Protein AF-A0A0G1B0V7-F1 (afdb_monomer_lite)

Organism: NCBI:txid1619115

Secondary structure (DSSP, 8-state):
-HHHHHHHHHHHH--THHHHHHHHHHHHHHHHHHHHHHHHHHHHHHHH-------PPPP-----EEEEEEEEE--GGGSTTTT--EEEE-TTS-EEEEEE-SSTHHHHTBTSEEEEEEEEEE-TTS-EEEEEEEEEE----

Foldseek 3Di:
DVVVVVVVVVVVVPDDPNVVVVVVVVVVVVVVVVVVVVVVVVVVVVVVPPVCPPPPPDPPPDQKDKDKAAKAFDDCVVPPPPQFGIFGAHPVRHTDFTEDEPDCVSVVRHGATWIFIFHWDAHPVGGIHGHTDDTGHPPDD

Structure (mmCIF, N/CA/C/O backbone):
data_AF-A0A0G1B0V7-F1
#
_entry.id   AF-A0A0G1B0V7-F1
#
loop_
_atom_site.group_PDB
_atom_site.id
_atom_site.type_symbol
_atom_site.label_atom_id
_atom_site.label_alt_id
_atom_site.label_comp_id
_atom_site.label_asym_id
_atom_site.label_entity_id
_atom_site.label_seq_id
_atom_site.pdbx_PDB_ins_code
_atom_site.Cartn_x
_atom_site.Cartn_y
_atom_site.Cartn_z
_atom_site.occupancy
_atom_site.B_iso_or_equiv
_atom_site.auth_seq_id
_atom_site.auth_comp_id
_atom_site.auth_asym_id
_atom_site.auth_atom_id
_atom_site.pdbx_PDB_model_num
ATOM 1 N N . MET A 1 1 ? 23.210 10.828 -80.921 1.00 61.12 1 MET A N 1
ATOM 2 C CA . MET A 1 1 ? 24.112 9.652 -81.011 1.00 61.12 1 MET A CA 1
ATOM 3 C C . MET A 1 1 ? 25.603 9.995 -81.091 1.00 61.12 1 MET A C 1
ATOM 5 O O . MET A 1 1 ? 26.398 9.088 -80.902 1.00 61.12 1 MET A O 1
ATOM 9 N N . GLN A 1 2 ? 26.010 11.248 -81.335 1.00 76.00 2 GLN A N 1
ATOM 10 C CA . GLN A 1 2 ? 27.437 11.618 -81.362 1.00 76.00 2 GLN A CA 1
ATOM 11 C C . GLN A 1 2 ? 28.067 11.602 -79.955 1.00 76.00 2 GLN A C 1
ATOM 13 O O . GLN A 1 2 ? 29.041 10.896 -79.756 1.00 76.00 2 GLN A O 1
ATOM 18 N N . LEU A 1 3 ? 27.406 12.183 -78.943 1.00 75.81 3 LEU A N 1
ATOM 19 C CA . LEU A 1 3 ? 27.894 12.205 -77.549 1.00 75.81 3 LEU A CA 1
ATOM 20 C C . LEU A 1 3 ? 28.216 10.819 -76.959 1.00 75.81 3 LEU A C 1
ATOM 22 O O . LEU A 1 3 ? 29.253 10.626 -76.339 1.00 75.81 3 LEU A O 1
ATOM 26 N N . LEU A 1 4 ? 27.341 9.832 -77.169 1.00 77.00 4 LEU A N 1
ATOM 27 C CA . LEU A 1 4 ? 27.562 8.455 -76.708 1.00 77.00 4 LEU A CA 1
ATOM 28 C C . LEU A 1 4 ? 28.745 7.796 -77.427 1.00 77.00 4 LEU A C 1
ATOM 30 O O . LEU A 1 4 ? 29.492 7.040 -76.814 1.00 77.00 4 LEU A O 1
ATOM 34 N N . LYS A 1 5 ? 28.924 8.105 -78.714 1.00 75.44 5 LYS A N 1
ATOM 35 C CA . LYS A 1 5 ? 30.037 7.610 -79.524 1.00 75.44 5 LYS A CA 1
ATOM 36 C C . LYS A 1 5 ? 31.359 8.252 -79.097 1.00 75.44 5 LYS A C 1
ATOM 38 O O . LYS A 1 5 ? 32.365 7.559 -79.026 1.00 75.44 5 LYS A O 1
ATOM 43 N N . ASP A 1 6 ? 31.339 9.531 -78.738 1.00 78.12 6 ASP A N 1
ATOM 44 C CA . ASP A 1 6 ? 32.512 10.265 -78.257 1.00 78.12 6 ASP A CA 1
ATOM 45 C C . ASP A 1 6 ? 32.943 9.783 -76.865 1.00 78.12 6 ASP A C 1
ATOM 47 O O . ASP A 1 6 ? 34.134 9.580 -76.624 1.00 78.12 6 ASP A O 1
ATOM 51 N N . ILE A 1 7 ? 31.983 9.502 -75.974 1.00 77.12 7 ILE A N 1
ATOM 52 C CA . ILE A 1 7 ? 32.246 8.871 -74.671 1.00 77.12 7 ILE A CA 1
ATOM 53 C C . ILE A 1 7 ? 32.808 7.461 -74.874 1.00 77.12 7 ILE A C 1
ATOM 55 O O . ILE A 1 7 ? 33.833 7.129 -74.286 1.00 77.12 7 ILE A O 1
ATOM 59 N N . TYR A 1 8 ? 32.188 6.649 -75.735 1.00 75.00 8 TYR A N 1
ATOM 60 C CA . TYR A 1 8 ? 32.653 5.290 -76.024 1.00 75.00 8 TYR A CA 1
ATOM 61 C C . TYR A 1 8 ? 34.083 5.277 -76.576 1.00 75.00 8 TYR A C 1
ATOM 63 O O . TYR A 1 8 ? 34.937 4.572 -76.045 1.00 75.00 8 TYR A O 1
ATOM 71 N N . ASN A 1 9 ? 34.374 6.121 -77.569 1.00 73.88 9 ASN A N 1
ATOM 72 C CA . ASN A 1 9 ? 35.710 6.240 -78.149 1.00 73.88 9 ASN A CA 1
ATOM 73 C C . ASN A 1 9 ? 36.734 6.736 -77.115 1.00 73.88 9 ASN A C 1
ATOM 75 O O . ASN A 1 9 ? 37.861 6.250 -77.081 1.00 73.88 9 ASN A O 1
ATOM 79 N N . SER A 1 10 ? 36.349 7.664 -76.233 1.00 69.69 10 SER A N 1
ATOM 80 C CA . SER A 1 10 ? 37.225 8.162 -75.162 1.00 69.69 10 SER A CA 1
ATOM 81 C C . SER A 1 10 ? 37.528 7.091 -74.109 1.00 69.69 10 SER A C 1
ATOM 83 O O . SER A 1 10 ? 38.656 6.997 -73.626 1.00 69.69 10 SER A O 1
ATOM 85 N N . VAL A 1 11 ? 36.545 6.250 -73.777 1.00 71.88 11 VAL A N 1
ATOM 86 C CA . VAL A 1 11 ? 36.715 5.111 -72.863 1.00 71.88 11 VAL A CA 1
ATOM 87 C C . VAL A 1 11 ? 37.537 4.002 -73.524 1.00 71.88 11 VAL A C 1
ATOM 89 O O . VAL A 1 11 ? 38.364 3.381 -72.862 1.00 71.88 11 VAL A O 1
ATOM 92 N N . GLU A 1 12 ? 37.395 3.790 -74.833 1.00 69.56 12 GLU A N 1
ATOM 93 C CA . GLU A 1 12 ? 38.171 2.787 -75.563 1.00 69.56 12 GLU A CA 1
ATOM 94 C C . GLU A 1 12 ? 39.674 3.126 -75.634 1.00 69.56 12 GLU A C 1
ATOM 96 O O . GLU A 1 12 ? 40.517 2.223 -75.636 1.00 69.56 12 GLU A O 1
ATOM 101 N N . VAL A 1 13 ? 40.018 4.419 -75.604 1.00 69.38 13 VAL A N 1
ATOM 102 C CA . VAL A 1 13 ? 41.402 4.916 -75.489 1.00 69.38 13 VAL A CA 1
ATOM 103 C C . VAL A 1 13 ? 42.000 4.648 -74.095 1.00 69.38 13 VAL A C 1
ATOM 105 O O . VAL A 1 13 ? 43.223 4.546 -73.951 1.00 69.38 13 VAL A O 1
ATOM 108 N N . LEU A 1 14 ? 41.173 4.460 -73.058 1.00 66.69 14 LEU A N 1
ATOM 109 C CA . LEU A 1 14 ? 41.603 4.012 -71.729 1.00 66.69 14 LEU A CA 1
ATOM 110 C C . LEU A 1 14 ? 41.736 2.476 -71.672 1.00 66.69 14 LEU A C 1
ATOM 112 O O . LEU A 1 14 ? 40.985 1.788 -70.985 1.00 66.69 14 LEU A O 1
ATOM 116 N N . LYS A 1 15 ? 42.744 1.912 -72.345 1.00 69.62 15 LYS A N 1
ATOM 117 C CA . LYS A 1 15 ? 43.132 0.494 -72.177 1.00 69.62 15 LYS A CA 1
ATOM 118 C C . LYS A 1 15 ? 44.463 0.352 -71.423 1.00 69.62 15 LYS A C 1
ATOM 120 O O . LYS A 1 15 ? 45.378 1.166 -71.556 1.00 69.62 15 LYS A O 1
ATOM 125 N N . GLY A 1 16 ? 44.576 -0.699 -70.606 1.00 74.56 16 GLY A N 1
ATOM 126 C CA . GLY A 1 16 ? 45.812 -1.092 -69.915 1.00 74.56 16 GLY A CA 1
ATOM 127 C C . GLY A 1 16 ? 46.157 -0.261 -68.669 1.00 74.56 16 GLY A C 1
ATOM 128 O O . GLY A 1 16 ? 45.317 -0.019 -67.805 1.00 74.56 16 GLY A O 1
ATOM 129 N N . ARG A 1 17 ? 47.422 0.173 -68.557 1.00 74.94 17 ARG A N 1
ATOM 130 C CA . ARG A 1 17 ? 48.016 0.796 -67.350 1.00 74.94 17 ARG A CA 1
ATOM 131 C C . ARG A 1 17 ? 47.290 2.060 -66.869 1.00 74.94 17 ARG A C 1
ATOM 133 O O . ARG A 1 17 ? 47.238 2.307 -65.669 1.00 74.94 17 ARG A O 1
ATOM 140 N N . ARG A 1 18 ? 46.718 2.852 -67.782 1.00 80.06 18 ARG A N 1
ATOM 141 C CA . ARG A 1 18 ? 45.977 4.080 -67.437 1.00 80.06 18 ARG A CA 1
ATOM 142 C C . ARG A 1 18 ? 44.651 3.785 -66.742 1.00 80.06 18 ARG A C 1
ATOM 144 O O . ARG A 1 18 ? 44.296 4.517 -65.828 1.00 80.06 18 ARG A O 1
ATOM 151 N N . LEU A 1 19 ? 43.971 2.702 -67.125 1.00 82.12 19 LEU A N 1
ATOM 152 C CA . LEU A 1 19 ? 42.741 2.267 -66.465 1.00 82.12 19 LEU A CA 1
ATOM 153 C C . LEU A 1 19 ? 43.034 1.858 -65.018 1.00 82.12 19 LEU A C 1
ATOM 155 O O . LEU A 1 19 ? 42.368 2.329 -64.108 1.00 82.12 19 LEU A O 1
ATOM 159 N N . VAL A 1 20 ? 44.103 1.081 -64.801 1.00 85.12 20 VAL A N 1
ATOM 160 C CA . VAL A 1 20 ? 44.537 0.660 -63.457 1.00 85.12 20 VAL A CA 1
ATOM 161 C C . VAL A 1 20 ? 44.892 1.861 -62.577 1.00 85.12 20 VAL A C 1
ATOM 163 O O . VAL A 1 20 ? 44.467 1.921 -61.427 1.00 85.12 20 VAL A O 1
ATOM 166 N N . ILE A 1 21 ? 45.624 2.844 -63.115 1.00 87.81 21 ILE A N 1
ATOM 167 C CA . ILE A 1 21 ? 45.951 4.080 -62.385 1.00 87.81 21 ILE A CA 1
ATOM 168 C C . ILE A 1 21 ? 44.676 4.855 -62.043 1.00 87.81 21 ILE A C 1
ATOM 170 O O . ILE A 1 21 ? 44.537 5.324 -60.918 1.00 87.81 21 ILE A O 1
ATOM 174 N N . LEU A 1 22 ? 43.732 4.965 -62.978 1.00 89.19 22 LEU A N 1
ATOM 175 C CA . LEU A 1 22 ? 42.491 5.698 -62.750 1.00 89.19 22 LEU A CA 1
ATOM 176 C C . LEU A 1 22 ? 41.616 5.014 -61.693 1.00 89.19 22 LEU A C 1
ATOM 178 O O . LEU A 1 22 ? 41.108 5.691 -60.805 1.00 89.19 22 LEU A O 1
ATOM 182 N N . THR A 1 23 ? 41.509 3.683 -61.719 1.00 88.00 23 THR A N 1
ATOM 183 C CA . THR A 1 23 ? 40.818 2.911 -60.676 1.00 88.00 23 THR A CA 1
ATOM 184 C C . THR A 1 23 ? 41.498 3.063 -59.315 1.00 88.00 23 THR A C 1
ATOM 186 O O . THR A 1 23 ? 40.808 3.228 -58.312 1.00 88.00 23 THR A O 1
ATOM 189 N N . LEU A 1 24 ? 42.834 3.064 -59.263 1.00 92.75 24 LEU A N 1
ATOM 190 C CA . LEU A 1 24 ? 43.586 3.256 -58.020 1.00 92.75 24 LEU A CA 1
ATOM 191 C C . LEU A 1 24 ? 43.355 4.656 -57.430 1.00 92.75 24 LEU A C 1
ATOM 193 O O . LEU A 1 24 ? 43.050 4.784 -56.247 1.00 92.75 24 LEU A O 1
ATOM 197 N N . VAL A 1 25 ? 43.451 5.699 -58.259 1.00 94.50 25 VAL A N 1
ATOM 198 C CA . VAL A 1 25 ? 43.189 7.088 -57.846 1.00 94.50 25 VAL A CA 1
ATOM 199 C C . VAL A 1 25 ? 41.748 7.242 -57.366 1.00 94.50 25 VAL A C 1
ATOM 201 O O . VAL A 1 25 ? 41.511 7.835 -56.315 1.00 94.50 25 VAL A O 1
ATOM 204 N N . LEU A 1 26 ? 40.793 6.656 -58.090 1.00 93.69 26 LEU A N 1
ATOM 205 C CA . LEU A 1 26 ? 39.383 6.671 -57.716 1.00 93.69 26 LEU A CA 1
ATOM 206 C C . LEU A 1 26 ? 39.156 5.964 -56.371 1.00 93.69 26 LEU A C 1
ATOM 208 O O . LEU A 1 26 ? 38.454 6.491 -55.513 1.00 93.69 26 LEU A O 1
ATOM 212 N N . SER A 1 27 ? 39.802 4.818 -56.146 1.00 93.69 27 SER A N 1
ATOM 213 C CA . SER A 1 27 ? 39.730 4.088 -54.877 1.00 93.69 27 SER A CA 1
ATOM 214 C C . SER A 1 27 ? 40.261 4.914 -53.704 1.00 93.69 27 SER A C 1
ATOM 216 O O . SER A 1 27 ? 39.640 4.935 -52.643 1.00 93.69 27 SER A O 1
ATOM 218 N N . ILE A 1 28 ? 41.388 5.609 -53.881 1.00 95.62 28 ILE A N 1
ATOM 219 C CA . ILE A 1 28 ? 41.962 6.478 -52.842 1.00 95.62 28 ILE A CA 1
ATOM 220 C C . ILE A 1 28 ? 41.029 7.662 -52.559 1.00 95.62 28 ILE A C 1
ATOM 222 O O . ILE A 1 28 ? 40.812 8.010 -51.398 1.00 95.62 28 ILE A O 1
ATOM 226 N N . ALA A 1 29 ? 40.425 8.245 -53.598 1.00 94.56 29 ALA A N 1
ATOM 227 C CA . ALA A 1 29 ? 39.462 9.330 -53.441 1.00 94.56 29 ALA A CA 1
ATOM 228 C C . ALA A 1 29 ? 38.235 8.889 -52.622 1.00 94.56 29 ALA A C 1
ATOM 230 O O . ALA A 1 29 ? 37.855 9.573 -51.670 1.00 94.56 29 ALA A O 1
ATOM 231 N N . PHE A 1 30 ? 37.657 7.721 -52.925 1.00 95.69 30 PHE A N 1
ATOM 232 C CA . PHE A 1 30 ? 36.521 7.186 -52.166 1.00 95.69 30 PHE A CA 1
ATOM 233 C C . PHE A 1 30 ? 36.877 6.827 -50.719 1.00 95.69 30 PHE A C 1
ATOM 235 O O . PHE A 1 30 ? 36.067 7.070 -49.825 1.00 95.69 30 PHE A O 1
ATOM 242 N N . LEU A 1 31 ? 38.086 6.316 -50.462 1.00 94.94 31 LEU A N 1
ATOM 243 C CA . LEU A 1 31 ? 38.570 6.100 -49.094 1.00 94.94 31 LEU A CA 1
ATOM 244 C C . LEU A 1 31 ? 38.632 7.415 -48.308 1.00 94.94 31 LEU A C 1
ATOM 246 O O . LEU A 1 31 ? 38.162 7.469 -47.172 1.00 94.94 31 LEU A O 1
ATOM 250 N N . GLY A 1 32 ? 39.145 8.484 -48.924 1.00 93.44 32 GLY A N 1
ATOM 251 C CA . GLY A 1 32 ? 39.173 9.814 -48.314 1.00 93.44 32 GLY A CA 1
ATOM 252 C C . GLY A 1 32 ? 37.775 10.327 -47.957 1.00 93.44 32 GLY A C 1
ATOM 253 O O . GLY A 1 32 ? 37.556 10.791 -46.839 1.00 93.44 32 GLY A O 1
ATOM 254 N N . VAL A 1 33 ? 36.811 10.173 -48.870 1.00 94.19 33 VAL A N 1
ATOM 255 C CA . VAL A 1 33 ? 35.405 10.547 -48.627 1.00 94.19 33 VAL A CA 1
ATOM 256 C C . VAL A 1 33 ? 34.793 9.721 -47.491 1.00 94.19 33 VAL A C 1
ATOM 258 O O . VAL A 1 33 ? 34.123 10.280 -46.624 1.00 94.19 33 VAL A O 1
ATOM 261 N N . GLY A 1 34 ? 35.051 8.412 -47.447 1.00 90.75 34 GLY A N 1
ATOM 262 C CA . GLY A 1 34 ? 34.561 7.539 -46.377 1.00 90.75 34 GLY A CA 1
ATOM 263 C C . GLY A 1 34 ? 35.088 7.940 -44.996 1.00 90.75 34 GLY A C 1
ATOM 264 O O . GLY A 1 34 ? 34.309 8.059 -44.049 1.00 90.75 34 GLY A O 1
ATOM 265 N N . ILE A 1 35 ? 36.392 8.224 -44.890 1.00 91.62 35 ILE A N 1
ATOM 266 C CA . ILE A 1 35 ? 37.016 8.716 -43.649 1.00 91.62 35 ILE A CA 1
ATOM 267 C C . ILE A 1 35 ? 36.406 10.062 -43.239 1.00 91.62 35 ILE A C 1
ATOM 269 O O . ILE A 1 35 ? 36.105 10.269 -42.063 1.00 91.62 35 ILE A O 1
ATOM 273 N N . PHE A 1 36 ? 36.176 10.957 -44.202 1.00 91.88 36 PHE A N 1
ATOM 274 C CA . PHE A 1 36 ? 35.585 12.269 -43.947 1.00 91.88 36 PHE A CA 1
ATOM 275 C C . PHE A 1 36 ? 34.158 12.170 -43.383 1.00 91.88 36 PHE A C 1
ATOM 277 O O . PHE A 1 36 ? 33.858 12.799 -42.368 1.00 91.88 36 PHE A O 1
ATOM 284 N N . ILE A 1 37 ? 33.299 11.326 -43.966 1.00 90.69 37 ILE A N 1
ATOM 285 C CA . ILE A 1 37 ? 31.939 11.076 -43.453 1.00 90.69 37 ILE A CA 1
ATOM 286 C C . ILE A 1 37 ? 31.992 10.470 -42.042 1.00 90.69 37 ILE A C 1
ATOM 288 O O . ILE A 1 37 ? 31.251 10.899 -41.157 1.00 90.69 37 ILE A O 1
ATOM 292 N N . GLY A 1 38 ? 32.895 9.513 -41.804 1.00 86.75 38 GLY A N 1
ATOM 293 C CA . GLY A 1 38 ? 33.089 8.919 -40.479 1.00 86.75 38 GLY A CA 1
ATOM 294 C C . GLY A 1 38 ? 33.498 9.946 -39.417 1.00 86.75 38 GLY A C 1
ATOM 295 O O . GLY A 1 38 ? 32.984 9.919 -38.297 1.00 86.75 38 GLY A O 1
ATOM 296 N N . TYR A 1 39 ? 34.369 10.892 -39.775 1.00 87.50 39 TYR A N 1
ATOM 297 C CA . TYR A 1 39 ? 34.777 11.982 -38.888 1.00 87.50 39 TYR A CA 1
ATOM 298 C C . TYR A 1 39 ? 33.617 12.935 -38.560 1.00 87.50 39 TYR A C 1
ATOM 300 O O . TYR A 1 39 ? 33.428 13.280 -37.392 1.00 87.50 39 TYR A O 1
ATOM 308 N N . LEU A 1 40 ? 32.801 13.310 -39.555 1.00 85.62 40 LEU A N 1
ATOM 309 C CA . LEU A 1 40 ? 31.613 14.145 -39.336 1.00 85.62 40 LEU A CA 1
ATOM 310 C C . LEU A 1 40 ? 30.580 13.456 -38.434 1.00 85.62 40 LEU A C 1
ATOM 312 O O . LEU A 1 40 ? 30.055 14.093 -37.523 1.00 85.62 40 LEU A O 1
ATOM 316 N N . ASN A 1 41 ? 30.341 12.155 -38.623 1.00 81.56 41 ASN A N 1
ATOM 317 C CA . ASN A 1 41 ? 29.450 11.387 -37.748 1.00 81.56 41 ASN A CA 1
ATOM 318 C C . ASN A 1 41 ? 29.947 11.380 -36.297 1.00 81.56 41 ASN A C 1
ATOM 320 O O . ASN A 1 41 ? 29.162 11.611 -35.384 1.00 81.56 41 ASN A O 1
ATOM 324 N N . ASN A 1 42 ? 31.247 11.173 -36.072 1.00 78.50 42 ASN A N 1
ATOM 325 C CA . ASN A 1 42 ? 31.829 11.219 -34.727 1.00 78.50 42 ASN A CA 1
ATOM 326 C C . ASN A 1 42 ? 31.676 12.614 -34.088 1.00 78.50 42 ASN A C 1
ATOM 328 O O . ASN A 1 42 ? 31.342 12.726 -32.911 1.00 78.50 42 ASN A O 1
ATOM 332 N N . LEU A 1 43 ? 31.850 13.685 -34.868 1.00 73.50 43 LEU A N 1
ATOM 333 C CA . LEU A 1 43 ? 31.671 15.057 -34.386 1.00 73.50 43 LEU A CA 1
ATOM 334 C C . LEU A 1 43 ? 30.216 15.356 -33.984 1.00 73.50 43 LEU A C 1
ATOM 336 O O . LEU A 1 43 ? 29.992 16.025 -32.977 1.00 73.50 43 LEU A O 1
ATOM 340 N N . ILE A 1 44 ? 29.242 14.855 -34.750 1.00 72.44 44 ILE A N 1
ATOM 341 C CA . ILE A 1 44 ? 27.808 15.013 -34.461 1.00 72.44 44 ILE A CA 1
ATOM 342 C C . ILE A 1 44 ? 27.412 14.193 -33.227 1.00 72.44 44 ILE A C 1
ATOM 344 O O . ILE A 1 44 ? 26.711 14.698 -32.354 1.00 72.44 44 ILE A O 1
ATOM 348 N N . LEU A 1 45 ? 27.902 12.956 -33.111 1.00 67.00 45 LEU A N 1
ATOM 349 C CA . LEU A 1 45 ? 27.611 12.086 -31.968 1.00 67.00 45 LEU A CA 1
ATOM 350 C C . LEU A 1 45 ? 28.199 12.639 -30.661 1.00 67.00 45 LEU A C 1
ATOM 352 O O . LEU A 1 45 ? 27.527 12.610 -29.634 1.00 67.00 45 LEU A O 1
ATOM 356 N N . LYS A 1 46 ? 29.396 13.240 -30.704 1.00 64.00 46 LYS A N 1
ATOM 357 C CA . LYS A 1 46 ? 30.010 13.892 -29.534 1.00 64.00 46 LYS A CA 1
ATOM 358 C C . LYS A 1 46 ? 29.277 15.145 -29.050 1.00 64.00 46 LYS A C 1
ATOM 360 O O . LYS A 1 46 ? 29.435 15.512 -27.894 1.00 64.00 46 LYS A O 1
ATOM 365 N N . GLN A 1 47 ? 28.485 15.805 -29.896 1.00 61.31 47 GLN A N 1
ATOM 366 C CA . GLN A 1 47 ? 27.645 16.935 -29.471 1.00 61.31 47 GLN A CA 1
ATOM 367 C C . GLN A 1 47 ? 26.343 16.484 -28.787 1.00 61.31 47 GLN A C 1
ATOM 369 O O . GLN A 1 47 ? 25.710 17.286 -28.107 1.00 61.31 47 GLN A O 1
ATOM 374 N N . GLY A 1 48 ? 25.949 15.215 -28.951 1.00 57.09 48 GLY A N 1
ATOM 375 C CA . GLY A 1 48 ? 24.776 14.623 -28.300 1.00 57.09 48 GLY A CA 1
ATOM 376 C C . GLY A 1 48 ? 25.035 14.119 -26.878 1.00 57.09 48 GLY A C 1
ATOM 377 O O . GLY A 1 48 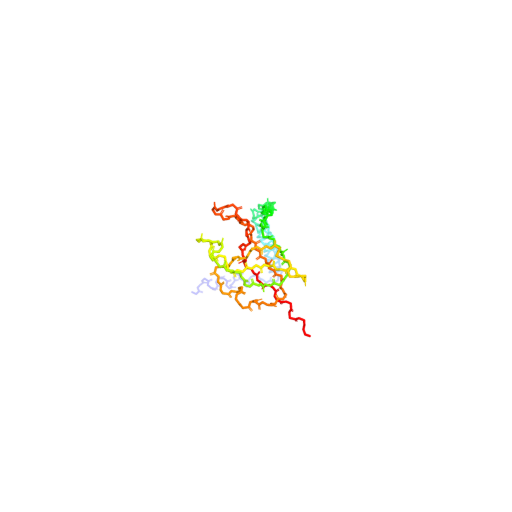? 24.086 13.913 -26.126 1.00 57.09 48 GLY A O 1
ATOM 378 N N . GLU A 1 49 ? 26.298 13.967 -26.477 1.00 54.28 49 GLU A N 1
ATOM 379 C CA . GLU A 1 49 ? 26.677 13.672 -25.094 1.00 54.28 49 GLU A CA 1
ATOM 380 C C . GLU A 1 49 ? 26.804 14.982 -24.311 1.00 54.28 49 GLU A C 1
ATOM 382 O O . GLU A 1 49 ? 27.882 15.411 -23.902 1.00 54.28 49 GLU A O 1
ATOM 387 N N . ILE A 1 50 ? 25.662 15.633 -24.071 1.00 54.50 50 ILE A N 1
ATOM 388 C CA . ILE A 1 50 ? 25.543 16.435 -22.855 1.00 54.50 50 ILE A CA 1
ATOM 389 C C . ILE A 1 50 ? 25.791 15.428 -21.737 1.00 54.50 50 ILE A C 1
ATOM 391 O O . ILE A 1 50 ? 24.998 14.493 -21.593 1.00 54.50 50 ILE A O 1
ATOM 395 N N . SER A 1 51 ? 26.896 15.578 -21.002 1.00 56.03 51 SER A N 1
ATOM 396 C CA . SER A 1 51 ? 27.141 14.879 -19.741 1.00 56.03 51 SER A CA 1
ATOM 397 C C . SER A 1 51 ? 25.991 15.196 -18.797 1.00 56.03 51 SER A C 1
ATOM 399 O O . SER A 1 51 ? 26.064 16.084 -17.952 1.00 56.03 51 SER A O 1
ATOM 401 N N . THR A 1 52 ? 24.889 14.485 -18.983 1.00 52.91 52 THR A N 1
ATOM 402 C CA . THR A 1 52 ? 23.803 14.409 -18.036 1.00 52.91 52 THR A CA 1
ATOM 403 C C . THR A 1 52 ? 24.358 13.485 -16.980 1.00 52.91 52 THR A C 1
ATOM 405 O O . THR A 1 52 ? 24.163 12.269 -17.017 1.00 52.91 52 THR A O 1
ATOM 408 N N . GLU A 1 53 ? 25.146 14.070 -16.077 1.00 53.62 53 GLU A N 1
ATOM 409 C CA . GLU A 1 53 ? 25.255 13.552 -14.730 1.00 53.62 53 GLU A CA 1
ATOM 410 C C . GLU A 1 53 ? 23.810 13.292 -14.323 1.00 53.62 53 GLU A C 1
ATOM 412 O O . GLU A 1 53 ? 22.996 14.210 -14.210 1.00 53.62 53 GLU A O 1
ATOM 417 N N . THR A 1 54 ? 23.442 12.013 -14.339 1.00 54.97 54 THR A N 1
ATOM 418 C CA . THR A 1 54 ? 22.096 11.583 -14.023 1.00 54.97 54 THR A CA 1
ATOM 419 C C . THR A 1 54 ? 21.966 11.884 -12.547 1.00 54.97 54 THR A C 1
ATOM 421 O O . THR A 1 54 ? 22.350 11.075 -11.707 1.00 54.97 54 THR A O 1
ATOM 424 N N . ALA A 1 55 ? 21.516 13.098 -12.231 1.00 61.81 55 ALA A N 1
ATOM 425 C CA . ALA A 1 55 ? 21.017 13.419 -10.921 1.00 61.81 55 ALA A CA 1
ATOM 426 C C . ALA A 1 55 ? 19.878 12.430 -10.713 1.00 61.81 55 ALA A C 1
ATOM 428 O O . ALA A 1 55 ? 18.808 12.554 -11.315 1.00 61.81 55 ALA A O 1
ATOM 429 N N . LEU A 1 56 ? 20.166 11.375 -9.949 1.00 66.62 56 LEU A N 1
ATOM 430 C CA . LEU A 1 56 ? 19.144 10.470 -9.469 1.00 66.62 56 LEU A CA 1
ATOM 431 C C . LEU A 1 56 ? 18.054 11.373 -8.881 1.00 66.62 56 LEU A C 1
ATOM 433 O O . LEU A 1 56 ? 18.390 12.254 -8.078 1.00 66.62 56 LEU A O 1
ATOM 437 N N . PRO A 1 57 ? 16.786 11.235 -9.308 1.00 67.94 57 PRO A N 1
ATOM 438 C CA . PRO A 1 57 ? 15.716 11.979 -8.672 1.00 67.94 57 PRO A CA 1
ATOM 439 C C . PRO A 1 57 ? 15.827 11.752 -7.159 1.00 67.94 57 PRO A C 1
ATOM 441 O O . PRO A 1 57 ? 16.203 10.646 -6.745 1.00 67.94 57 PRO A O 1
ATOM 444 N N . PRO A 1 58 ? 15.572 12.782 -6.330 1.00 70.88 58 PRO A N 1
ATOM 445 C CA . PRO A 1 58 ? 15.628 12.621 -4.885 1.00 70.88 58 PRO A CA 1
ATOM 446 C C . PRO A 1 58 ? 14.809 11.382 -4.503 1.00 70.88 58 PRO A C 1
ATOM 448 O O . PRO A 1 58 ? 13.751 11.163 -5.105 1.00 70.88 58 PRO A O 1
ATOM 451 N N . PRO A 1 59 ? 15.299 10.543 -3.571 1.00 70.75 59 PRO A N 1
ATOM 452 C CA . PRO A 1 59 ? 14.596 9.325 -3.206 1.00 70.75 59 PRO A CA 1
ATOM 453 C C . PRO A 1 59 ? 13.161 9.695 -2.841 1.00 70.75 59 PRO A C 1
ATOM 455 O O . PRO A 1 59 ? 12.932 10.548 -1.983 1.00 70.75 59 PRO A O 1
ATOM 458 N N . ILE A 1 60 ? 12.200 9.086 -3.535 1.00 70.00 60 ILE A N 1
ATOM 459 C CA . ILE A 1 60 ? 10.789 9.198 -3.184 1.00 70.00 60 ILE A CA 1
ATOM 460 C C . ILE A 1 60 ? 10.676 8.542 -1.809 1.00 70.00 60 ILE A C 1
ATOM 462 O O . ILE A 1 60 ? 10.741 7.319 -1.690 1.00 70.00 60 ILE A O 1
ATOM 466 N N . ILE A 1 61 ? 10.595 9.358 -0.761 1.00 72.19 61 ILE A N 1
ATOM 467 C CA . ILE A 1 61 ? 10.343 8.875 0.591 1.00 72.19 61 ILE A CA 1
ATOM 468 C C . ILE A 1 61 ? 8.886 8.426 0.585 1.00 72.19 61 ILE A C 1
ATOM 470 O O . ILE A 1 61 ? 7.988 9.263 0.610 1.00 72.19 61 ILE A O 1
ATOM 474 N N . ASP A 1 62 ? 8.641 7.121 0.477 1.00 78.38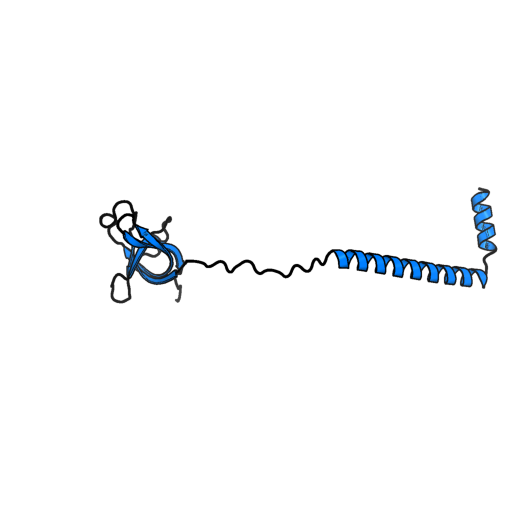 62 ASP A N 1
ATOM 475 C CA . ASP A 1 62 ? 7.304 6.580 0.688 1.00 78.38 62 ASP A CA 1
ATOM 476 C C . ASP A 1 62 ? 6.986 6.693 2.189 1.00 78.38 62 ASP A C 1
ATOM 478 O O . ASP A 1 62 ? 7.660 6.048 2.995 1.00 78.38 62 ASP A O 1
ATOM 482 N N . PRO A 1 63 ? 6.004 7.519 2.604 1.00 83.06 63 PRO A N 1
ATOM 483 C CA . PRO A 1 63 ? 5.633 7.649 4.011 1.00 83.06 63 PRO A CA 1
ATOM 484 C C . PRO A 1 63 ? 4.849 6.430 4.518 1.00 83.06 63 PRO A C 1
ATOM 486 O O . PRO A 1 63 ? 4.373 6.439 5.657 1.00 83.06 63 PRO A O 1
ATOM 489 N N . SER A 1 64 ? 4.640 5.410 3.677 1.00 88.50 64 SER A N 1
ATOM 490 C CA . SER A 1 64 ? 3.897 4.227 4.065 1.00 88.50 64 SER A CA 1
ATOM 491 C C . SER A 1 64 ? 4.640 3.400 5.118 1.00 88.50 64 SER A C 1
ATOM 493 O O . SER A 1 64 ? 5.849 3.175 5.062 1.00 88.50 64 SER A O 1
ATOM 495 N N . VAL A 1 65 ? 3.886 2.933 6.107 1.00 91.88 65 VAL A N 1
ATOM 496 C CA . VAL A 1 65 ? 4.339 1.985 7.121 1.00 91.88 65 VAL A CA 1
ATOM 497 C C . VAL A 1 65 ? 3.654 0.648 6.887 1.00 91.88 65 VAL A C 1
ATOM 499 O O . VAL A 1 65 ? 2.516 0.594 6.419 1.00 91.88 65 VAL A O 1
ATOM 502 N N . ILE A 1 66 ? 4.357 -0.434 7.214 1.00 92.81 66 ILE A N 1
ATOM 503 C CA . ILE A 1 66 ? 3.833 -1.796 7.137 1.00 92.81 66 ILE A CA 1
ATOM 504 C C . ILE A 1 66 ? 3.655 -2.304 8.561 1.00 92.81 66 ILE A C 1
ATOM 506 O O . ILE A 1 66 ? 4.612 -2.313 9.335 1.00 92.81 66 ILE A O 1
ATOM 510 N N . L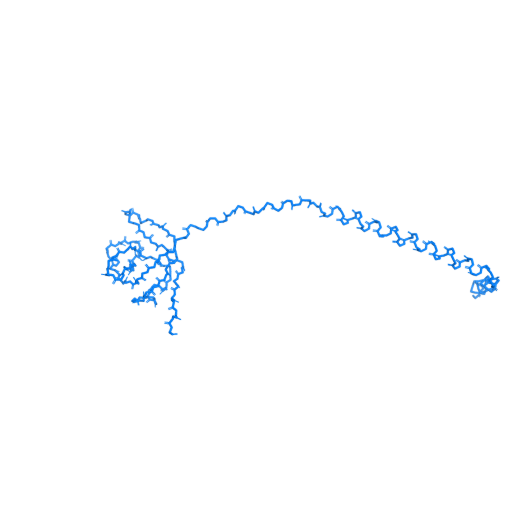EU A 1 67 ? 2.438 -2.724 8.889 1.00 92.44 67 LEU A N 1
ATOM 511 C CA . LEU A 1 67 ? 2.086 -3.323 10.173 1.00 92.44 67 LEU A CA 1
ATOM 512 C C . LEU A 1 67 ? 1.516 -4.721 9.947 1.00 92.44 67 LEU A C 1
ATOM 514 O O . LEU A 1 67 ? 0.913 -4.991 8.911 1.00 92.44 67 LEU A O 1
ATOM 518 N N . GLU A 1 68 ? 1.712 -5.611 10.911 1.00 93.06 68 GLU A N 1
ATOM 519 C CA . GLU A 1 68 ? 1.236 -6.992 10.863 1.00 93.06 68 GLU A CA 1
ATOM 520 C C . GLU A 1 68 ? 0.272 -7.246 1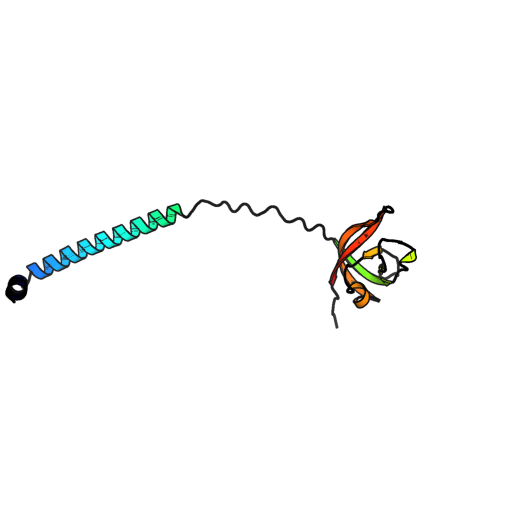2.017 1.00 93.06 68 GLU A C 1
ATOM 522 O O . GLU A 1 68 ? 0.503 -6.787 13.137 1.00 93.06 68 GLU A O 1
ATOM 527 N N . GLY A 1 69 ? -0.814 -7.958 11.734 1.00 93.19 69 GLY A N 1
ATOM 528 C CA . GLY A 1 69 ? -1.794 -8.343 12.739 1.00 93.19 69 GLY A CA 1
ATOM 529 C C . GLY A 1 69 ? -3.071 -8.890 12.118 1.00 93.19 69 GLY A C 1
ATOM 530 O O . GLY A 1 69 ? -3.183 -9.049 10.901 1.00 93.19 69 GLY A O 1
ATOM 531 N N . ARG A 1 70 ? -4.047 -9.175 12.971 1.00 94.31 70 ARG A N 1
ATOM 532 C CA . ARG A 1 70 ? -5.376 -9.625 12.569 1.00 94.31 70 ARG A CA 1
ATOM 533 C C . ARG A 1 70 ? -6.293 -8.434 12.334 1.00 94.31 70 ARG A C 1
ATOM 535 O O . ARG A 1 70 ? -6.361 -7.560 13.192 1.00 94.31 70 ARG A O 1
ATOM 542 N N . VAL A 1 71 ? -7.018 -8.401 11.220 1.00 95.19 71 VAL A N 1
ATOM 543 C CA . VAL A 1 71 ? -8.053 -7.375 11.000 1.00 95.19 71 VAL A CA 1
ATOM 544 C C . VAL A 1 71 ? -9.315 -7.771 11.760 1.00 95.19 71 VAL A C 1
ATOM 546 O O . VAL A 1 71 ? -9.818 -8.881 11.590 1.00 95.19 71 VAL A O 1
ATOM 549 N N . ALA A 1 72 ? -9.831 -6.876 12.594 1.00 94.38 72 ALA A N 1
ATOM 550 C CA . ALA A 1 72 ? -11.070 -7.057 13.34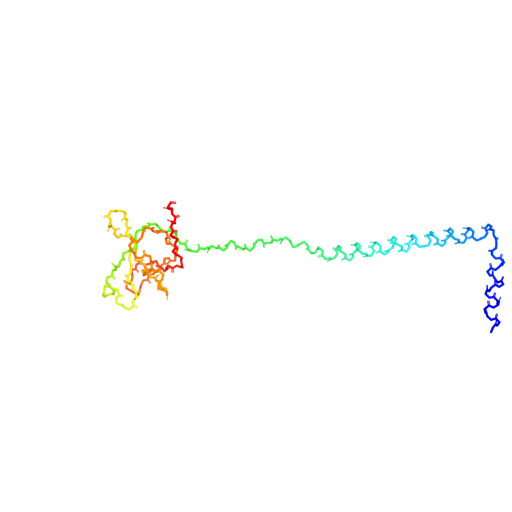0 1.00 94.38 72 ALA A CA 1
ATOM 551 C C . ALA A 1 72 ? -11.999 -5.859 13.124 1.00 94.38 72 ALA A C 1
ATOM 553 O O . ALA A 1 72 ? -11.536 -4.730 12.974 1.00 94.38 72 ALA A O 1
ATOM 554 N N . TYR A 1 73 ? -13.306 -6.104 13.103 1.00 93.81 73 TYR A N 1
ATOM 555 C CA . TYR A 1 73 ? -14.310 -5.047 13.040 1.00 93.81 73 TYR A CA 1
ATOM 556 C C . TYR A 1 73 ? -14.358 -4.249 14.354 1.00 93.81 73 TYR A C 1
ATOM 558 O O . TYR A 1 73 ? -14.280 -4.827 15.440 1.00 93.81 73 TYR A O 1
ATOM 566 N N . THR A 1 74 ? -14.527 -2.929 14.254 1.00 91.56 74 THR A N 1
ATOM 567 C CA . THR A 1 74 ? -14.812 -2.036 15.387 1.00 91.56 74 THR A CA 1
ATOM 568 C C . THR A 1 74 ? -16.023 -1.162 15.076 1.00 91.56 74 THR A C 1
ATOM 570 O O . THR A 1 74 ? -16.286 -0.855 13.914 1.00 91.56 74 THR A O 1
ATOM 573 N N . ASN A 1 75 ? -16.785 -0.774 16.103 1.00 90.06 75 ASN A N 1
ATOM 574 C CA . ASN A 1 75 ? -18.005 0.008 15.914 1.00 90.06 75 ASN A CA 1
ATOM 575 C C . ASN A 1 75 ? -17.661 1.429 15.407 1.00 90.06 75 ASN A C 1
ATOM 577 O O . ASN A 1 75 ? -17.014 2.184 16.140 1.00 90.06 75 ASN A O 1
ATOM 581 N N . PRO A 1 76 ? -18.134 1.839 14.212 1.00 88.19 76 PRO A N 1
ATOM 582 C CA . PRO A 1 76 ? -17.894 3.178 13.672 1.00 88.19 76 PRO A CA 1
ATOM 583 C C . PRO A 1 76 ? -18.459 4.315 14.524 1.00 88.19 76 PRO A C 1
ATOM 585 O O . PRO A 1 76 ? -17.985 5.445 14.430 1.00 88.19 76 PRO A O 1
ATOM 588 N N . GLU A 1 77 ? -19.448 4.041 15.379 1.00 88.25 77 GLU A N 1
ATOM 589 C CA . GLU A 1 77 ? -20.021 5.041 16.289 1.00 88.25 77 GLU A CA 1
ATOM 590 C C . GLU A 1 77 ? -19.003 5.583 17.304 1.00 88.25 77 GLU A C 1
ATOM 592 O O . GLU A 1 77 ? -19.195 6.675 17.839 1.00 88.25 77 GLU A O 1
ATOM 597 N N . TYR A 1 78 ? -17.904 4.862 17.552 1.00 86.56 78 TYR A N 1
ATOM 598 C CA . TYR A 1 78 ? -16.805 5.348 18.390 1.00 86.56 78 TYR A CA 1
ATOM 599 C C . TYR A 1 78 ? -15.961 6.432 17.707 1.00 86.56 78 TYR A C 1
ATOM 601 O O . TYR A 1 78 ? -15.291 7.201 18.398 1.00 86.56 78 TYR A O 1
ATOM 609 N N . TYR A 1 79 ? -16.027 6.529 16.376 1.00 85.69 79 TYR A N 1
ATOM 610 C CA . TYR A 1 79 ? -15.256 7.468 15.558 1.00 85.69 79 TYR A CA 1
ATOM 611 C C . TYR A 1 79 ? -16.179 8.195 14.560 1.00 85.69 79 TYR A C 1
ATOM 613 O O . TYR A 1 79 ? -16.074 8.009 13.340 1.00 85.69 79 TYR A O 1
ATOM 621 N N . PRO A 1 80 ? -17.137 9.000 15.061 1.00 81.06 80 PRO A N 1
ATOM 622 C CA . PRO A 1 80 ? -18.168 9.602 14.229 1.00 81.06 80 PRO A CA 1
ATOM 623 C C . PRO A 1 80 ? -17.560 10.563 13.200 1.00 81.06 80 PRO A C 1
ATOM 625 O O . PRO A 1 80 ? -16.843 11.495 13.550 1.00 81.06 80 PRO A O 1
ATOM 628 N N . GLY A 1 81 ? -17.892 10.355 11.924 1.00 80.56 81 GLY A N 1
ATOM 629 C CA . GLY A 1 81 ? -17.424 11.191 10.811 1.00 80.56 81 GLY A CA 1
ATOM 630 C C . GLY A 1 81 ? -16.070 10.790 10.217 1.00 80.56 81 GLY A C 1
ATOM 631 O O . GLY A 1 81 ? -15.709 11.309 9.164 1.00 80.56 81 GLY A O 1
ATOM 632 N N . ASP A 1 82 ? -15.354 9.841 10.827 1.00 82.69 82 ASP A N 1
ATOM 633 C CA . ASP A 1 82 ? -14.068 9.358 10.314 1.00 82.69 82 ASP A CA 1
ATOM 634 C C . ASP A 1 82 ? -14.188 8.045 9.520 1.00 82.69 82 ASP A C 1
ATOM 636 O O . ASP A 1 82 ? -13.219 7.644 8.879 1.00 82.69 82 ASP A O 1
ATOM 640 N N . GLU A 1 83 ? -15.368 7.409 9.495 1.00 84.38 83 GLU A N 1
ATOM 641 C CA . GLU A 1 83 ? -15.662 6.157 8.759 1.00 84.38 83 GLU A CA 1
ATOM 642 C C . GLU A 1 83 ? -14.676 5.015 9.080 1.00 84.38 83 GLU A C 1
ATOM 644 O O . GLU A 1 83 ? -14.316 4.207 8.225 1.00 84.38 83 GLU A O 1
ATOM 649 N N . ILE A 1 84 ? -14.209 4.960 10.328 1.00 91.25 84 ILE A N 1
ATOM 650 C CA . ILE A 1 84 ? -13.307 3.915 10.816 1.00 91.25 84 ILE A CA 1
ATOM 651 C C . ILE A 1 84 ? -14.152 2.739 11.301 1.00 91.25 84 ILE A C 1
ATOM 653 O O . ILE A 1 84 ? -14.899 2.868 12.266 1.00 91.25 84 ILE A O 1
ATOM 657 N N . SER A 1 85 ? -14.017 1.590 10.646 1.00 91.69 85 SER A N 1
ATOM 658 C CA . SER A 1 85 ? -14.793 0.375 10.939 1.00 91.69 85 SER A CA 1
ATOM 659 C C . SER A 1 85 ? -13.929 -0.847 11.247 1.00 91.69 85 SER A C 1
ATOM 661 O O . SER A 1 85 ? -14.459 -1.916 11.546 1.00 91.69 85 SER A O 1
ATOM 663 N N . TYR A 1 86 ? -12.600 -0.709 11.213 1.00 94.88 86 TYR A N 1
ATOM 664 C CA . TYR A 1 86 ? -11.678 -1.816 11.446 1.00 94.88 86 TYR A CA 1
ATOM 665 C C . TYR A 1 86 ? -10.509 -1.425 12.348 1.00 94.88 86 TYR A C 1
ATOM 667 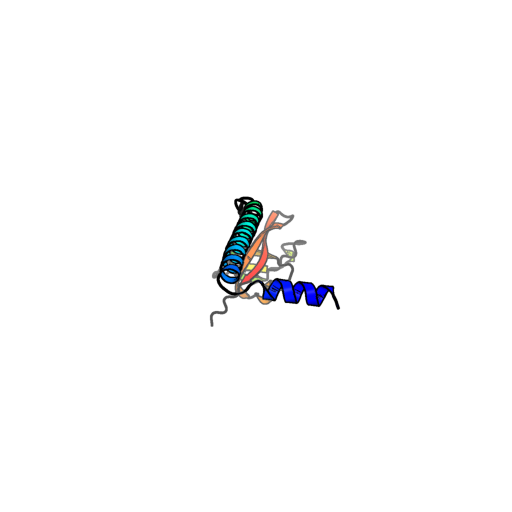O O . TYR A 1 86 ? -10.100 -0.266 12.428 1.00 94.88 86 TYR A O 1
ATOM 675 N N . VAL A 1 87 ? -9.939 -2.424 13.012 1.00 95.31 87 VAL A N 1
ATOM 676 C CA . VAL A 1 87 ? -8.757 -2.319 13.864 1.00 95.31 87 VAL A CA 1
ATOM 677 C C . VAL A 1 87 ? -7.821 -3.491 13.581 1.00 95.31 87 VAL A C 1
ATOM 679 O O . VAL A 1 87 ? -8.252 -4.608 13.295 1.00 95.31 87 VAL A O 1
ATOM 682 N N . LEU A 1 88 ? -6.521 -3.233 13.636 1.00 95.44 88 LEU A N 1
ATOM 683 C CA . LEU A 1 88 ? -5.487 -4.252 13.602 1.00 95.44 88 LEU A CA 1
ATOM 684 C C . LEU A 1 88 ? -5.228 -4.719 15.031 1.00 95.44 88 LEU A C 1
ATOM 686 O O . LEU A 1 88 ? -4.883 -3.903 15.885 1.00 95.44 88 LEU A O 1
ATOM 690 N N . THR A 1 89 ? -5.359 -6.011 15.293 1.00 95.44 89 THR A N 1
ATOM 691 C CA . THR A 1 89 ? -5.097 -6.613 16.605 1.00 95.44 89 THR A CA 1
ATOM 692 C C . THR A 1 89 ? -3.892 -7.544 16.561 1.00 95.44 89 THR A C 1
ATOM 694 O O . THR A 1 89 ? -3.651 -8.203 15.551 1.00 95.44 89 THR A O 1
ATOM 697 N N . ASP A 1 90 ? -3.160 -7.648 17.663 1.00 91.00 90 ASP A N 1
ATOM 698 C CA . ASP A 1 90 ? -2.106 -8.651 17.832 1.00 91.00 90 ASP A CA 1
ATOM 699 C C . ASP A 1 90 ? -2.700 -10.065 18.033 1.00 91.00 90 ASP A C 1
ATOM 701 O O . ASP A 1 90 ? -3.900 -10.242 18.250 1.00 91.00 90 ASP A O 1
ATOM 705 N N . THR A 1 91 ? -1.845 -11.082 18.037 1.00 86.75 91 THR A N 1
ATOM 706 C CA . THR A 1 91 ? -2.129 -12.489 18.371 1.00 86.75 91 THR A CA 1
ATOM 707 C C . THR A 1 91 ? -2.860 -12.687 19.703 1.00 86.75 91 THR A C 1
ATOM 709 O O . THR A 1 91 ? -3.582 -13.666 19.873 1.00 86.75 91 THR A O 1
ATOM 712 N N . SER A 1 92 ? -2.711 -11.745 20.638 1.00 86.56 92 SER A N 1
ATOM 713 C CA . SER A 1 92 ? -3.395 -11.718 21.936 1.00 86.56 92 SER A CA 1
ATOM 714 C C . SER A 1 92 ? -4.791 -11.077 21.901 1.00 86.56 92 SER A C 1
ATOM 716 O O . SER A 1 92 ? -5.472 -11.048 22.924 1.00 86.56 92 SER A O 1
ATOM 718 N N . GLY A 1 93 ? -5.218 -10.539 20.754 1.00 84.62 93 GLY A N 1
ATOM 719 C CA . GLY A 1 93 ? -6.460 -9.773 20.607 1.00 84.62 93 GLY A CA 1
ATOM 720 C C . GLY A 1 93 ? -6.356 -8.318 21.071 1.00 84.62 93 GLY A C 1
ATOM 721 O O . GLY A 1 93 ? -7.351 -7.601 21.059 1.00 84.62 93 GLY A O 1
ATOM 722 N N . LYS A 1 94 ? -5.164 -7.857 21.472 1.00 91.12 94 LYS A N 1
ATOM 723 C CA . LYS A 1 94 ? -4.927 -6.455 21.823 1.00 91.12 94 LYS A CA 1
ATOM 724 C C . LYS A 1 94 ? -4.971 -5.575 20.573 1.00 91.12 94 LYS A C 1
ATOM 726 O O . LYS A 1 94 ? -4.268 -5.855 19.606 1.00 91.12 94 LYS A O 1
ATOM 731 N N . GLU A 1 95 ? -5.726 -4.484 20.631 1.00 90.94 95 GLU A N 1
ATOM 732 C CA . GLU A 1 95 ? -5.770 -3.461 19.583 1.00 90.94 95 GLU A CA 1
ATOM 733 C C . GLU A 1 95 ? -4.412 -2.759 19.426 1.00 90.94 95 GLU A C 1
ATOM 735 O O . GLU A 1 95 ? -3.809 -2.296 20.399 1.00 90.94 95 GLU A O 1
ATOM 740 N N . LEU A 1 96 ? -3.920 -2.711 18.188 1.00 89.56 96 LEU A N 1
ATOM 741 C CA . LEU A 1 96 ? -2.659 -2.078 17.808 1.00 89.56 96 LEU A CA 1
ATOM 742 C C . LEU A 1 96 ? -2.901 -0.739 17.114 1.00 89.56 96 LEU A C 1
ATOM 744 O O . LEU A 1 96 ? -2.329 0.264 17.529 1.00 89.56 96 LEU A O 1
ATOM 748 N N . TYR A 1 97 ? -3.712 -0.731 16.052 1.00 93.38 97 TYR A N 1
ATOM 749 C CA . TYR A 1 97 ? -3.957 0.451 15.220 1.00 93.38 97 TYR A CA 1
ATOM 750 C C . TYR A 1 97 ? -5.349 0.422 14.601 1.00 93.38 97 TYR A C 1
ATOM 752 O O . TYR A 1 97 ? -5.769 -0.606 14.077 1.00 93.38 97 TYR A O 1
ATOM 760 N N . LEU A 1 98 ? -6.024 1.569 14.579 1.00 94.50 98 LEU A N 1
ATOM 761 C CA . LEU A 1 98 ? -7.252 1.750 13.808 1.00 94.50 98 LEU A CA 1
ATOM 762 C C . LEU A 1 98 ? -6.950 1.744 12.312 1.00 94.50 98 LEU A C 1
ATOM 764 O O . LEU A 1 98 ? -5.922 2.270 11.878 1.00 94.50 98 LEU A O 1
ATOM 768 N N . LEU A 1 99 ? -7.850 1.166 11.527 1.00 95.06 99 LEU A N 1
ATOM 769 C CA . LEU A 1 99 ? -7.699 0.997 10.089 1.00 95.06 99 LEU A CA 1
ATOM 770 C C . LEU A 1 99 ? -8.855 1.678 9.359 1.00 95.06 99 LEU A C 1
ATOM 772 O O . LEU A 1 99 ? -10.026 1.458 9.670 1.00 95.06 99 LEU A O 1
ATOM 776 N N . LYS A 1 100 ? -8.507 2.459 8.338 1.00 93.75 100 LYS A N 1
ATOM 777 C CA . LYS A 1 100 ? -9.449 3.024 7.372 1.00 93.75 100 LYS A CA 1
ATOM 778 C C . LYS A 1 100 ? -9.016 2.638 5.966 1.00 93.75 100 LYS A C 1
ATOM 780 O O . LYS A 1 100 ? -7.826 2.683 5.665 1.00 93.75 100 LYS A O 1
ATOM 785 N N . ALA A 1 101 ? -9.959 2.302 5.100 1.00 92.81 101 ALA A N 1
ATOM 786 C CA . ALA A 1 101 ? -9.722 2.112 3.674 1.00 92.81 101 ALA A CA 1
ATOM 787 C C . ALA A 1 101 ? -10.787 2.867 2.875 1.00 92.81 101 ALA A C 1
ATOM 789 O O . ALA A 1 101 ? -11.894 3.071 3.360 1.00 92.81 101 ALA A O 1
ATOM 790 N N . GLU A 1 102 ? -10.435 3.292 1.664 1.00 91.38 102 GLU A N 1
ATOM 791 C CA . GLU A 1 102 ? -11.377 3.918 0.722 1.00 91.38 102 GLU A CA 1
ATOM 792 C C . GLU A 1 102 ? -12.214 2.879 -0.046 1.00 91.38 102 GLU A C 1
ATOM 794 O O . GLU A 1 102 ? -13.177 3.233 -0.716 1.00 91.38 102 GLU A O 1
ATOM 799 N N . ASP A 1 103 ? -11.837 1.602 0.037 1.00 91.94 103 ASP A N 1
ATOM 800 C CA . ASP A 1 103 ? -12.490 0.477 -0.626 1.00 91.94 103 ASP A CA 1
ATOM 801 C C . ASP A 1 103 ? -12.774 -0.670 0.365 1.00 91.94 103 ASP A C 1
ATOM 803 O O . ASP A 1 103 ? -12.363 -0.645 1.530 1.00 91.94 103 ASP A O 1
ATOM 807 N N . ASP A 1 104 ? -13.445 -1.715 -0.120 1.00 92.12 104 ASP A N 1
ATOM 808 C CA . ASP A 1 104 ? -13.903 -2.851 0.691 1.00 92.12 104 ASP A CA 1
ATOM 809 C C . ASP A 1 104 ? -12.781 -3.833 1.098 1.00 92.12 104 ASP A C 1
ATOM 811 O O . ASP A 1 104 ? -13.054 -4.920 1.619 1.00 92.12 104 ASP A O 1
ATOM 815 N N . LYS A 1 105 ? -11.496 -3.503 0.888 1.00 92.88 105 LYS A N 1
ATOM 816 C CA . LYS A 1 105 ? -10.383 -4.448 1.113 1.00 92.88 105 LYS A CA 1
ATOM 817 C C . LYS A 1 105 ? -10.267 -4.937 2.556 1.00 92.88 105 LYS A C 1
ATOM 819 O O . LYS A 1 105 ? -9.835 -6.064 2.789 1.00 92.88 105 LYS A O 1
ATOM 824 N N . LEU A 1 106 ? -10.646 -4.102 3.523 1.00 93.38 106 LEU A N 1
ATOM 825 C CA . LEU A 1 106 ? -10.612 -4.462 4.942 1.00 93.38 106 LEU A CA 1
ATOM 826 C C . LEU A 1 106 ? -11.730 -5.433 5.318 1.00 93.38 106 LEU A C 1
ATOM 828 O O . LEU A 1 106 ? -11.489 -6.329 6.121 1.00 93.38 106 LEU A O 1
ATOM 832 N N . ALA A 1 107 ? -12.895 -5.325 4.676 1.00 93.00 107 ALA A N 1
ATOM 833 C CA . ALA A 1 107 ? -13.982 -6.283 4.846 1.00 93.00 107 ALA A CA 1
ATOM 834 C C . ALA A 1 107 ? -13.587 -7.671 4.324 1.00 93.00 107 ALA A C 1
ATOM 836 O O . ALA A 1 107 ? -13.832 -8.681 4.976 1.00 93.00 107 ALA A O 1
ATOM 837 N N . LEU A 1 108 ? -12.893 -7.728 3.181 1.00 91.94 108 LEU A N 1
ATOM 838 C CA . LEU A 1 108 ? -12.380 -8.987 2.623 1.00 91.94 108 LEU A CA 1
ATOM 839 C C . LEU A 1 108 ? -11.270 -9.621 3.476 1.00 91.94 108 LEU A C 1
ATOM 841 O O . LEU A 1 108 ? -11.061 -10.832 3.419 1.00 91.94 108 LEU A O 1
ATOM 845 N N . ALA A 1 109 ? -10.544 -8.804 4.237 1.00 92.19 109 ALA A N 1
ATOM 846 C CA . ALA A 1 109 ? -9.452 -9.236 5.099 1.00 92.19 109 ALA A CA 1
ATOM 847 C C . ALA A 1 109 ? -9.889 -9.514 6.546 1.00 92.19 109 ALA A C 1
ATOM 849 O O . ALA A 1 109 ? -9.053 -9.900 7.368 1.00 92.19 109 ALA A O 1
ATOM 850 N N . GLU A 1 110 ? -11.166 -9.310 6.873 1.00 93.56 110 GLU A N 1
ATOM 851 C CA . GLU A 1 110 ? -11.678 -9.453 8.230 1.00 93.56 110 GLU A CA 1
ATOM 852 C C . GLU A 1 110 ? -11.418 -10.863 8.779 1.00 93.56 110 GLU A C 1
ATOM 854 O O . GLU A 1 110 ? -11.668 -11.887 8.142 1.00 93.56 110 GLU A O 1
ATOM 859 N N . GLY A 1 111 ? -10.874 -10.918 9.992 1.00 91.31 111 GLY A N 1
ATOM 860 C CA . GLY A 1 111 ? -10.551 -12.153 10.688 1.00 91.31 111 GLY A CA 1
ATOM 861 C C . GLY A 1 111 ? -9.231 -12.802 10.268 1.00 91.31 111 GLY A C 1
ATOM 862 O O . GLY A 1 111 ? -8.792 -13.710 10.981 1.00 91.31 111 GLY A O 1
ATOM 863 N N . LEU A 1 112 ? -8.578 -12.338 9.197 1.00 92.06 112 LEU A N 1
ATOM 864 C CA . LEU A 1 112 ? -7.298 -12.863 8.714 1.00 92.06 112 LEU A CA 1
ATOM 865 C C . LEU A 1 112 ? -6.106 -12.161 9.373 1.00 92.06 112 LEU A C 1
ATOM 867 O O . LEU A 1 112 ? -6.155 -10.965 9.659 1.00 92.06 112 LEU A O 1
ATOM 871 N N . ASN A 1 113 ? -5.010 -12.904 9.555 1.00 92.38 113 ASN A N 1
ATOM 872 C CA . ASN A 1 113 ? -3.697 -12.333 9.859 1.00 92.38 113 ASN A CA 1
ATOM 873 C C . ASN A 1 113 ? -3.060 -11.836 8.561 1.00 92.38 113 ASN A C 1
ATOM 875 O O . ASN A 1 113 ? -2.784 -12.625 7.654 1.00 92.38 113 ASN A O 1
ATOM 879 N N . VAL A 1 114 ? -2.834 -10.530 8.472 1.00 93.56 114 VAL A N 1
ATOM 880 C CA . VAL A 1 114 ? -2.361 -9.859 7.260 1.00 93.56 114 VAL A CA 1
ATOM 881 C C . VAL A 1 114 ? -1.271 -8.852 7.588 1.00 93.56 114 VAL A C 1
ATOM 883 O O . VAL A 1 114 ? -1.128 -8.392 8.724 1.00 93.56 114 VAL A O 1
ATOM 886 N N . LYS A 1 115 ? -0.522 -8.465 6.557 1.00 94.19 115 LYS A N 1
ATOM 887 C CA . LYS A 1 115 ? 0.310 -7.263 6.604 1.00 94.19 115 LYS A CA 1
ATOM 888 C C . LYS A 1 115 ? -0.428 -6.136 5.900 1.00 94.19 115 LYS A C 1
ATOM 890 O O . LYS A 1 115 ? -0.792 -6.271 4.738 1.00 94.19 115 LYS A O 1
ATOM 895 N N . VAL A 1 116 ? -0.644 -5.028 6.590 1.00 93.94 116 VAL A N 1
ATOM 896 C CA . VAL A 1 116 ? -1.284 -3.827 6.049 1.00 93.94 116 VAL A CA 1
ATOM 897 C C . VAL A 1 116 ? -0.236 -2.758 5.810 1.00 93.94 116 VAL A C 1
ATOM 899 O O . VAL A 1 116 ? 0.538 -2.423 6.708 1.00 93.94 116 VAL A O 1
ATOM 902 N N . ARG A 1 117 ? -0.221 -2.211 4.594 1.00 94.38 117 ARG A N 1
ATOM 903 C CA . ARG A 1 117 ? 0.592 -1.052 4.230 1.00 94.38 117 ARG A CA 1
ATOM 904 C C . ARG A 1 117 ? -0.309 0.166 4.116 1.00 94.38 117 ARG A C 1
ATOM 906 O O . ARG A 1 117 ? -1.305 0.144 3.391 1.00 94.38 117 ARG A O 1
ATOM 913 N N . GLY A 1 118 ? 0.059 1.246 4.789 1.00 93.81 118 GLY A N 1
ATOM 914 C CA . GLY A 1 118 ? -0.735 2.467 4.782 1.00 93.81 118 GLY A CA 1
ATOM 915 C C . GLY A 1 118 ? 0.024 3.674 5.297 1.00 93.81 118 GLY A C 1
ATOM 916 O O . GLY A 1 118 ? 1.179 3.568 5.696 1.00 93.81 118 GLY A O 1
ATOM 917 N N . VAL A 1 119 ? -0.630 4.828 5.283 1.00 94.19 119 VAL A N 1
ATOM 918 C CA . VAL A 1 119 ? -0.065 6.080 5.801 1.00 94.19 119 VAL A CA 1
ATOM 919 C C . VAL A 1 119 ? -0.721 6.394 7.138 1.00 94.19 119 VAL A C 1
ATOM 921 O O . VAL A 1 119 ? -1.938 6.268 7.275 1.00 94.19 119 VAL A O 1
ATOM 924 N N . LYS A 1 120 ? 0.083 6.784 8.131 1.00 93.44 120 LYS A N 1
ATOM 925 C CA . LYS A 1 120 ? -0.441 7.237 9.422 1.00 93.44 120 LYS A CA 1
ATOM 926 C C . LYS A 1 120 ? -1.134 8.581 9.243 1.00 93.44 120 LYS A C 1
ATOM 928 O O . LYS A 1 120 ? -0.547 9.514 8.701 1.00 93.44 120 LYS A O 1
ATOM 933 N N . MET A 1 121 ? -2.366 8.654 9.711 1.00 92.00 121 MET A N 1
ATOM 934 C CA . MET A 1 121 ? -3.221 9.827 9.663 1.00 92.00 121 MET A CA 1
ATOM 935 C C . MET A 1 121 ? -3.814 10.058 11.050 1.00 92.00 121 MET A C 1
ATOM 937 O O . MET A 1 121 ? -3.776 9.187 11.921 1.00 92.00 121 MET A O 1
ATOM 941 N N . THR A 1 122 ? -4.374 11.239 11.255 1.00 90.94 122 THR A N 1
ATOM 942 C CA . THR A 1 122 ? -5.030 11.602 12.508 1.00 90.94 122 THR A CA 1
ATOM 943 C C . THR A 1 122 ? -6.420 12.120 12.188 1.00 90.94 122 THR A C 1
ATOM 945 O O . THR A 1 122 ? -6.596 12.874 11.228 1.00 90.94 122 THR A O 1
ATOM 948 N N . THR A 1 123 ? -7.415 11.678 12.950 1.00 87.00 123 THR A N 1
ATOM 949 C CA . THR A 1 123 ? -8.788 12.170 12.833 1.00 87.00 123 THR A CA 1
ATOM 950 C C . THR A 1 123 ? -8.896 13.618 13.301 1.00 87.00 123 THR A C 1
ATOM 952 O O . THR A 1 123 ? -7.995 14.147 13.959 1.00 87.00 123 THR A O 1
ATOM 955 N N . GLN A 1 124 ? -10.031 14.266 13.028 1.00 84.00 124 GLN A N 1
ATOM 956 C CA . GLN A 1 124 ? -10.293 15.615 13.550 1.00 84.00 124 GLN A CA 1
ATOM 957 C C . GLN A 1 124 ? -10.307 15.648 15.089 1.00 84.00 124 GLN A C 1
ATOM 959 O O . GLN A 1 124 ? -9.961 16.662 15.690 1.00 84.00 124 GLN A O 1
ATOM 964 N N . ALA A 1 125 ? -10.659 14.525 15.722 1.00 83.25 125 ALA A N 1
ATOM 965 C CA . ALA A 1 125 ? -10.654 14.349 17.172 1.00 83.25 125 ALA A CA 1
ATOM 966 C C . ALA A 1 125 ? -9.262 14.040 17.765 1.00 83.25 125 ALA A C 1
ATOM 968 O O . ALA A 1 125 ? -9.137 13.918 18.983 1.00 83.25 125 ALA A O 1
ATOM 969 N N . GLY A 1 126 ? -8.213 13.916 16.942 1.00 84.88 126 GLY A N 1
ATOM 970 C CA . GLY A 1 126 ? -6.850 13.635 17.409 1.00 84.88 126 GLY A CA 1
ATOM 971 C C . GLY A 1 126 ? -6.509 12.147 17.541 1.00 84.88 126 GLY A C 1
ATOM 972 O O . GLY A 1 126 ? -5.458 11.810 18.080 1.00 84.88 126 GLY A O 1
ATOM 973 N N . THR A 1 127 ? -7.367 11.244 17.066 1.00 88.38 127 THR A N 1
ATOM 974 C CA . THR A 1 127 ? -7.117 9.798 17.112 1.00 88.38 127 THR A CA 1
ATOM 975 C C . THR A 1 127 ? -6.253 9.368 15.930 1.00 88.38 127 THR A C 1
ATOM 977 O O . THR A 1 127 ? -6.567 9.675 14.782 1.00 88.38 127 THR A O 1
ATOM 980 N N . GLU A 1 128 ? -5.163 8.648 16.188 1.00 92.38 128 GLU A N 1
ATOM 981 C CA . GLU A 1 128 ? -4.322 8.101 15.122 1.00 92.38 128 GLU A CA 1
ATOM 982 C C . GLU A 1 128 ? -4.981 6.887 14.458 1.00 92.38 128 GLU A C 1
ATOM 984 O O . GLU A 1 128 ? -5.466 5.973 15.128 1.00 92.38 128 GLU A O 1
ATOM 989 N N . TYR A 1 129 ? -4.953 6.855 13.129 1.00 93.31 129 TYR A N 1
ATOM 990 C CA . TYR A 1 129 ? -5.396 5.719 12.330 1.00 93.31 129 TYR A CA 1
ATOM 991 C C . TYR A 1 129 ? -4.465 5.503 11.139 1.00 93.31 129 TYR A C 1
ATOM 993 O O . TYR A 1 129 ? -3.701 6.382 10.733 1.00 93.31 129 TYR A O 1
ATOM 1001 N N . LEU A 1 130 ? -4.518 4.308 10.567 1.00 94.56 130 LEU A N 1
ATOM 1002 C CA . LEU A 1 130 ? -3.784 3.958 9.365 1.00 94.56 130 LEU A CA 1
ATOM 1003 C C . LEU A 1 130 ? -4.736 3.985 8.168 1.00 94.56 130 LEU A C 1
ATOM 1005 O O . LEU A 1 130 ? -5.672 3.185 8.102 1.00 94.56 130 LEU A O 1
ATOM 1009 N N . LEU A 1 131 ? -4.478 4.874 7.206 1.00 94.38 131 LEU A N 1
ATOM 1010 C CA . LEU A 1 131 ? -5.142 4.829 5.907 1.00 94.38 131 LEU A CA 1
ATOM 1011 C C . LEU A 1 131 ? -4.484 3.737 5.060 1.00 94.38 131 LEU A C 1
ATOM 1013 O O . LEU A 1 131 ? -3.371 3.902 4.549 1.00 94.38 131 LEU A O 1
ATOM 1017 N N . VAL A 1 132 ? -5.162 2.602 4.956 1.00 94.94 132 VAL A N 1
ATOM 1018 C CA . VAL A 1 132 ? -4.674 1.381 4.326 1.00 94.94 132 VAL A CA 1
ATOM 1019 C C . VAL A 1 132 ? -4.719 1.519 2.810 1.00 94.94 132 VAL A C 1
ATOM 1021 O O . VAL A 1 132 ? -5.774 1.718 2.211 1.00 94.94 132 VAL A O 1
ATOM 1024 N N . ARG A 1 133 ? -3.555 1.359 2.179 1.00 93.81 133 ARG A N 1
ATOM 1025 C CA . ARG A 1 133 ? -3.409 1.307 0.719 1.00 93.81 133 ARG A CA 1
ATOM 1026 C C . ARG A 1 133 ? -3.458 -0.129 0.220 1.00 93.81 133 ARG A C 1
ATOM 1028 O O . ARG A 1 133 ? -4.189 -0.424 -0.724 1.00 93.81 133 ARG A O 1
ATOM 1035 N N . GLU A 1 134 ? -2.735 -1.021 0.892 1.00 93.00 134 GLU A N 1
ATOM 1036 C CA . GLU A 1 134 ? -2.583 -2.416 0.483 1.00 93.00 134 GLU A CA 1
ATOM 1037 C C . GLU A 1 134 ? -2.767 -3.357 1.675 1.00 93.00 134 GLU A C 1
ATOM 1039 O O . GLU A 1 134 ? -2.282 -3.090 2.778 1.00 93.00 134 GLU A O 1
ATOM 1044 N N . VAL A 1 135 ? -3.432 -4.484 1.424 1.00 93.44 135 VAL A N 1
ATOM 1045 C CA . VAL A 1 135 ? -3.498 -5.626 2.338 1.00 93.44 135 VAL A CA 1
ATOM 1046 C C . VAL A 1 135 ? -2.759 -6.785 1.682 1.00 93.44 135 VAL A C 1
ATOM 1048 O O . VAL A 1 135 ? -3.078 -7.185 0.565 1.00 93.44 135 VAL A O 1
ATOM 1051 N N . ILE A 1 136 ? -1.765 -7.323 2.375 1.00 92.50 136 ILE A N 1
ATOM 1052 C CA . ILE A 1 136 ? -0.941 -8.440 1.926 1.00 92.50 136 ILE A CA 1
ATOM 1053 C C . ILE A 1 136 ? -1.364 -9.663 2.735 1.00 92.50 136 ILE A C 1
ATOM 1055 O O . ILE A 1 136 ? -1.051 -9.788 3.923 1.00 92.50 136 ILE A O 1
ATOM 1059 N N . ILE A 1 137 ? -2.090 -10.561 2.076 1.00 88.50 137 ILE A N 1
ATOM 1060 C CA . ILE A 1 137 ? -2.507 -11.843 2.639 1.00 88.50 137 ILE A CA 1
ATOM 1061 C C . ILE A 1 137 ? -1.423 -12.858 2.291 1.00 88.50 137 ILE A C 1
ATOM 1063 O O . ILE A 1 137 ? -1.146 -13.102 1.117 1.00 88.50 137 ILE A O 1
ATOM 1067 N N . ASN A 1 138 ? -0.790 -13.441 3.306 1.00 74.81 138 ASN A N 1
ATOM 1068 C CA . ASN A 1 138 ? 0.205 -14.477 3.074 1.00 74.81 138 ASN A CA 1
ATOM 1069 C C . ASN A 1 138 ? -0.533 -15.800 2.838 1.00 74.81 138 ASN A C 1
ATOM 1071 O O . ASN A 1 138 ? -0.947 -16.466 3.784 1.00 74.81 138 ASN A O 1
ATOM 1075 N N . ALA A 1 139 ? -0.745 -16.157 1.571 1.00 60.22 139 ALA A N 1
ATOM 1076 C CA . ALA A 1 139 ? -1.304 -17.448 1.186 1.00 60.22 139 ALA A CA 1
ATOM 1077 C C . ALA A 1 139 ? -0.237 -18.543 1.360 1.00 60.22 139 ALA A C 1
ATOM 1079 O O . ALA A 1 139 ? 0.311 -19.055 0.389 1.00 60.22 139 ALA A O 1
ATOM 1080 N N . ALA A 1 140 ? 0.111 -18.856 2.607 1.00 52.47 140 ALA A N 1
ATOM 1081 C CA . ALA A 1 140 ? 0.880 -20.046 2.938 1.00 52.47 140 ALA A CA 1
ATOM 1082 C C . ALA A 1 140 ? -0.112 -21.160 3.293 1.00 52.47 140 ALA A C 1
ATOM 1084 O O . ALA A 1 140 ? -0.577 -21.241 4.428 1.00 52.47 140 ALA A O 1
ATOM 1085 N N . ASN A 1 141 ? -0.454 -21.963 2.284 1.00 40.53 141 ASN A N 1
ATOM 1086 C CA . ASN A 1 141 ? -0.946 -23.331 2.446 1.00 40.53 141 ASN A CA 1
ATOM 1087 C C . ASN A 1 141 ? 0.185 -24.285 2.070 1.00 40.53 141 ASN A C 1
ATOM 1089 O O . ASN A 1 141 ? 0.800 -24.044 1.004 1.00 40.53 141 ASN A O 1
#

Sequence (141 aa):
MQLLKDIYNSVEVLKGRRLVILTLVLSIAFLGVGIFIGYLNNLILKQGEISTETALPPPIIDPSVILEGRVAYTNPEYYPGDEISYVLTDTSGKELYLLKAEDDKLALAEGLNVKVRGVKMTTQAGTEYLLVREVIINAAN

Radius of gyration: 39.81 Å; chains: 1; bounding box: 68×40×103 Å

pLDDT: mean 83.81, std 12.34, range [40.53, 95.69]